Protein AF-A0A0N4YGI0-F1 (afdb_monomer_lite)

pLDDT: mean 70.52, std 10.7, range [41.31, 89.94]

Sequence (98 aa):
MGKWRNQLTNYDSIDLYTADMQKNTAQAAKVACAYSKCKDKKYYGVACLYEQGGEEVGKPLYAKEDEWAFICTNCPKGTKCDHETDKLCYPEWALSGN

Foldseek 3Di:
DVVLVVVVVVDPDQFFQAPVCVVRPAPAPDKDKDWDDDPPDPDIDIDIDGDHDDHDGGHTPDPDDPDPVCLPVPADPQWDFDPDDDSDTHHPVVPPPD

Radius of gyration: 16.45 Å; chains: 1; bounding box: 36×25×45 Å

Organism: Nippostrongylus brasiliensis (NCBI:txid27835)

InterPro domains:
  IPR035940 CAP superfamily [G3DSA:3.40.33.10] (2-94)

Structure (mmCIF, N/CA/C/O backbone):
data_AF-A0A0N4YGI0-F1
#
_entry.id   AF-A0A0N4YGI0-F1
#
loop_
_atom_site.group_PDB
_atom_site.id
_atom_site.type_symbol
_atom_site.label_atom_id
_atom_site.label_alt_id
_atom_site.label_comp_id
_atom_site.label_asym_id
_atom_site.label_entity_id
_atom_site.label_seq_id
_atom_site.pdbx_PDB_ins_code
_atom_site.Cartn_x
_atom_site.Cartn_y
_atom_site.Cartn_z
_atom_site.occupancy
_atom_site.B_iso_or_equiv
_atom_site.auth_seq_id
_atom_site.auth_comp_id
_atom_site.auth_asym_id
_atom_site.auth_atom_id
_atom_site.pdbx_PDB_model_num
ATOM 1 N N . MET A 1 1 ? -4.788 5.504 8.051 1.00 49.34 1 MET A N 1
ATOM 2 C CA . MET A 1 1 ? -3.588 5.410 7.191 1.00 49.34 1 MET A CA 1
ATOM 3 C C . MET A 1 1 ? -2.344 6.072 7.795 1.00 49.34 1 MET A C 1
ATOM 5 O O . MET A 1 1 ? -1.318 5.411 7.839 1.00 49.34 1 MET A O 1
ATOM 9 N N . GLY A 1 2 ? -2.397 7.315 8.304 1.00 58.84 2 GLY A N 1
ATOM 10 C CA . GLY A 1 2 ? -1.189 8.049 8.744 1.00 58.84 2 GLY A CA 1
ATOM 11 C C . GLY A 1 2 ? -0.288 7.337 9.768 1.00 58.84 2 GLY A C 1
ATOM 12 O O . GLY A 1 2 ? 0.926 7.377 9.635 1.00 58.84 2 GLY A O 1
ATOM 13 N N . LYS A 1 3 ? -0.855 6.609 10.741 1.00 67.31 3 LYS A N 1
ATOM 14 C CA . LYS A 1 3 ? -0.060 5.903 11.765 1.00 67.31 3 LYS A CA 1
ATOM 15 C C . LYS A 1 3 ? 0.830 4.789 11.192 1.00 67.31 3 LYS A C 1
ATOM 17 O O . LYS A 1 3 ? 1.964 4.666 11.634 1.00 67.31 3 LYS A O 1
ATOM 22 N N . TRP A 1 4 ? 0.332 4.007 10.229 1.00 67.75 4 TRP A N 1
ATOM 23 C CA . TRP A 1 4 ? 1.104 2.929 9.593 1.00 67.75 4 TRP A CA 1
ATOM 24 C C . TRP A 1 4 ? 2.123 3.483 8.595 1.00 67.75 4 TRP A C 1
ATOM 26 O O . TRP A 1 4 ? 3.278 3.082 8.622 1.00 67.75 4 TRP A O 1
ATOM 36 N N . ARG A 1 5 ? 1.751 4.500 7.800 1.00 69.19 5 ARG A N 1
ATOM 37 C CA . ARG A 1 5 ? 2.695 5.182 6.896 1.00 69.19 5 ARG A CA 1
ATOM 38 C C . ARG A 1 5 ? 3.874 5.802 7.651 1.00 69.19 5 ARG A C 1
ATOM 40 O O . ARG A 1 5 ? 5.004 5.706 7.193 1.00 69.19 5 ARG A O 1
ATOM 47 N N . ASN A 1 6 ? 3.627 6.394 8.819 1.00 70.44 6 ASN A N 1
ATOM 48 C CA . ASN A 1 6 ? 4.681 7.008 9.627 1.00 70.44 6 ASN A CA 1
ATOM 49 C C . ASN A 1 6 ? 5.667 5.989 10.211 1.00 70.44 6 ASN A C 1
ATOM 51 O O . ASN A 1 6 ? 6.734 6.388 10.645 1.00 70.44 6 ASN A O 1
ATOM 55 N N . GLN A 1 7 ? 5.366 4.687 10.215 1.00 68.56 7 GLN A N 1
ATOM 56 C CA . GLN A 1 7 ? 6.364 3.692 10.622 1.00 68.56 7 GLN A CA 1
ATOM 57 C C . GLN A 1 7 ? 7.529 3.619 9.629 1.00 68.56 7 GLN A C 1
ATOM 59 O O . GLN A 1 7 ? 8.626 3.256 10.036 1.00 68.56 7 GLN A O 1
ATOM 64 N N . LEU A 1 8 ? 7.328 4.033 8.370 1.00 67.62 8 LEU A N 1
ATOM 65 C CA . LEU A 1 8 ? 8.386 4.084 7.360 1.00 67.62 8 LEU A CA 1
ATOM 66 C C . LEU A 1 8 ? 9.516 5.053 7.734 1.00 67.62 8 LEU A C 1
ATOM 68 O O . LEU A 1 8 ? 10.645 4.833 7.322 1.00 67.62 8 LEU A O 1
ATOM 72 N N . THR A 1 9 ? 9.254 6.078 8.556 1.00 72.62 9 THR A N 1
ATOM 73 C CA . THR A 1 9 ? 10.303 7.015 8.999 1.00 72.62 9 THR A CA 1
ATOM 74 C C . THR A 1 9 ? 11.300 6.386 9.968 1.00 72.62 9 THR A C 1
ATOM 76 O O . THR A 1 9 ? 12.319 6.998 10.257 1.00 72.62 9 THR A O 1
ATOM 79 N N . ASN A 1 10 ? 10.998 5.200 10.502 1.00 71.25 10 ASN A N 1
ATOM 80 C CA . ASN A 1 10 ? 11.882 4.476 11.414 1.00 71.25 10 ASN A CA 1
ATOM 81 C C . ASN A 1 10 ? 12.843 3.527 10.681 1.00 71.25 10 ASN A C 1
ATOM 83 O O . ASN A 1 10 ? 13.609 2.830 11.341 1.00 71.25 10 ASN A O 1
ATOM 87 N N . TYR A 1 11 ? 12.776 3.456 9.349 1.00 68.25 11 TYR A N 1
ATOM 88 C CA . TYR A 1 11 ? 13.644 2.610 8.538 1.00 68.25 11 TYR A CA 1
ATOM 89 C C . TYR A 1 11 ? 14.622 3.484 7.749 1.00 68.25 11 TYR A C 1
ATOM 91 O O . TYR A 1 11 ? 14.198 4.344 6.980 1.00 68.25 11 TYR A O 1
ATOM 99 N N . ASP A 1 12 ? 15.924 3.228 7.908 1.00 64.12 12 ASP A N 1
ATOM 100 C CA . ASP A 1 12 ? 16.994 3.950 7.197 1.00 64.12 12 ASP A CA 1
ATOM 101 C C . ASP A 1 12 ? 16.961 3.701 5.678 1.00 64.12 12 ASP A C 1
ATOM 103 O O . ASP A 1 12 ? 17.397 4.534 4.886 1.00 64.12 12 ASP A O 1
ATOM 107 N N . SER A 1 13 ? 16.411 2.556 5.259 1.00 65.12 13 SER A N 1
ATOM 108 C CA . SER A 1 13 ? 16.028 2.277 3.874 1.00 65.12 13 SER A CA 1
ATOM 109 C C . SER A 1 13 ? 14.828 1.330 3.846 1.00 65.12 13 SER A C 1
ATOM 111 O O . SER A 1 13 ? 14.728 0.412 4.662 1.00 65.12 13 SER A O 1
ATOM 113 N N . ILE A 1 14 ? 13.914 1.548 2.900 1.00 66.62 14 ILE A N 1
ATOM 114 C CA . ILE A 1 14 ? 12.696 0.740 2.706 1.00 66.62 14 ILE A CA 1
ATOM 115 C C . ILE A 1 14 ? 12.842 -0.223 1.523 1.00 66.62 14 ILE A C 1
ATOM 117 O O . ILE A 1 14 ? 11.873 -0.552 0.849 1.00 66.62 14 ILE A O 1
ATOM 121 N N . ASP A 1 15 ? 14.069 -0.641 1.233 1.00 68.12 15 ASP A N 1
ATOM 122 C CA . ASP A 1 15 ? 14.374 -1.394 0.019 1.00 68.12 15 ASP A CA 1
ATOM 123 C C . ASP A 1 15 ? 14.045 -2.885 0.135 1.00 68.12 15 ASP A C 1
ATOM 125 O O . ASP A 1 15 ? 13.822 -3.544 -0.878 1.00 68.12 15 ASP A O 1
ATOM 129 N N . LEU A 1 16 ? 14.020 -3.424 1.358 1.00 70.12 16 LEU A N 1
ATOM 130 C CA . LEU A 1 16 ? 13.816 -4.845 1.629 1.00 70.12 16 LEU A CA 1
ATOM 131 C C . LEU A 1 16 ? 12.579 -5.080 2.486 1.00 70.12 16 LEU A C 1
ATOM 133 O O . LEU A 1 16 ? 12.327 -4.372 3.460 1.00 70.12 16 LEU A O 1
ATOM 137 N N . TYR A 1 17 ? 11.857 -6.145 2.162 1.00 69.06 17 TYR A N 1
ATOM 138 C CA . TYR A 1 17 ? 10.764 -6.655 2.964 1.00 69.06 17 TYR A CA 1
ATOM 139 C C . TYR A 1 17 ? 11.323 -7.281 4.241 1.00 69.06 17 TYR A C 1
ATOM 141 O O . TYR A 1 17 ? 11.991 -8.318 4.219 1.00 69.06 17 TYR A O 1
ATOM 149 N N . THR A 1 18 ? 11.083 -6.624 5.371 1.00 68.88 18 THR A N 1
ATOM 150 C CA . THR A 1 18 ? 11.528 -7.099 6.686 1.00 68.88 18 THR A CA 1
ATOM 151 C C . THR A 1 18 ? 10.431 -7.892 7.394 1.00 68.88 18 THR A C 1
ATOM 153 O O . THR A 1 18 ? 9.242 -7.738 7.116 1.00 68.88 18 THR A O 1
ATOM 156 N N . ALA A 1 19 ? 10.811 -8.706 8.382 1.00 67.00 19 ALA A N 1
ATOM 157 C CA . ALA A 1 19 ? 9.851 -9.417 9.231 1.00 67.00 19 ALA A CA 1
ATOM 158 C C . ALA A 1 19 ? 8.909 -8.469 10.007 1.00 67.00 19 ALA A C 1
ATOM 160 O O . ALA A 1 19 ? 7.803 -8.855 10.386 1.00 67.00 19 ALA A O 1
ATOM 161 N N . ASP A 1 20 ? 9.322 -7.219 10.235 1.00 65.19 20 ASP A N 1
ATOM 162 C CA . ASP A 1 20 ? 8.470 -6.200 10.851 1.00 65.19 20 ASP A CA 1
ATOM 163 C C . ASP A 1 20 ? 7.533 -5.535 9.840 1.00 65.19 20 ASP A C 1
ATOM 165 O O . ASP A 1 20 ? 6.410 -5.174 10.191 1.00 65.19 20 ASP A O 1
ATOM 169 N N . MET A 1 21 ? 7.939 -5.445 8.575 1.00 63.81 21 MET A N 1
ATOM 170 C CA . MET A 1 21 ? 7.076 -5.027 7.469 1.00 63.81 21 MET A CA 1
ATOM 171 C C . MET A 1 21 ? 6.023 -6.083 7.150 1.00 63.81 21 MET A C 1
ATOM 173 O O . MET A 1 21 ? 4.881 -5.718 6.907 1.00 63.81 21 MET A O 1
ATOM 177 N N . GLN A 1 22 ? 6.327 -7.369 7.318 1.00 61.06 22 GLN A N 1
ATOM 178 C CA . GLN A 1 22 ? 5.324 -8.435 7.233 1.00 61.06 22 GLN A CA 1
ATOM 179 C C . GLN A 1 22 ? 4.171 -8.290 8.224 1.00 61.06 22 GLN A C 1
ATOM 181 O O . GLN A 1 22 ? 3.047 -8.713 7.965 1.00 61.06 22 GLN A O 1
ATOM 186 N N . LYS A 1 23 ? 4.421 -7.643 9.360 1.00 57.56 23 LYS A N 1
ATOM 187 C CA . LYS A 1 23 ? 3.373 -7.359 10.340 1.00 57.56 23 LYS A CA 1
ATOM 188 C C . LYS A 1 23 ? 2.553 -6.111 9.990 1.00 57.56 23 LYS A C 1
ATOM 190 O O . LYS A 1 23 ? 1.510 -5.915 10.606 1.00 57.56 23 LYS A O 1
ATOM 195 N N . ASN A 1 24 ? 3.017 -5.257 9.065 1.00 52.81 24 ASN A N 1
ATOM 196 C CA . ASN A 1 24 ? 2.540 -3.871 8.926 1.00 52.81 24 ASN A CA 1
ATOM 197 C C . ASN A 1 24 ? 2.293 -3.369 7.483 1.00 52.81 24 ASN A C 1
ATOM 199 O O . ASN A 1 24 ? 1.680 -2.315 7.321 1.00 52.81 24 ASN A O 1
ATOM 203 N N . THR A 1 25 ? 2.742 -4.068 6.442 1.00 50.72 25 THR A N 1
ATOM 204 C CA . THR A 1 25 ? 2.671 -3.629 5.038 1.00 50.72 25 THR A CA 1
ATOM 205 C C . THR A 1 25 ? 2.560 -4.820 4.104 1.00 50.72 25 THR A C 1
ATOM 207 O O . THR A 1 25 ? 3.238 -5.819 4.312 1.00 50.72 25 THR A O 1
ATOM 210 N N . ALA A 1 26 ? 1.772 -4.659 3.046 1.00 49.41 26 ALA A N 1
ATOM 211 C CA . ALA A 1 26 ? 1.620 -5.644 1.993 1.00 49.41 26 ALA A CA 1
ATOM 212 C C . ALA A 1 26 ? 1.875 -5.009 0.626 1.00 49.41 26 ALA A C 1
ATOM 214 O O . ALA A 1 26 ? 1.396 -3.902 0.360 1.00 49.41 26 ALA A O 1
ATOM 215 N N . GLN A 1 27 ? 2.597 -5.714 -0.244 1.00 54.12 27 GLN A N 1
ATOM 216 C CA . GLN A 1 27 ? 2.575 -5.425 -1.676 1.00 54.12 27 GLN A CA 1
ATOM 217 C C . GLN A 1 27 ? 1.264 -5.985 -2.214 1.00 54.12 27 GLN A C 1
ATOM 219 O O . GLN A 1 27 ? 1.150 -7.172 -2.495 1.00 54.12 27 GLN A O 1
ATOM 224 N N . ALA A 1 28 ? 0.241 -5.144 -2.304 1.00 57.78 28 ALA A N 1
ATOM 225 C CA . ALA A 1 28 ? -1.079 -5.629 -2.654 1.00 57.78 28 ALA A CA 1
ATOM 226 C C . ALA A 1 28 ? -1.759 -4.722 -3.664 1.00 57.78 28 ALA A C 1
ATOM 228 O O . ALA A 1 28 ? -2.005 -3.544 -3.412 1.00 57.78 28 ALA A O 1
ATOM 229 N N . ALA A 1 29 ? -2.139 -5.323 -4.789 1.00 62.06 29 ALA A N 1
ATOM 230 C CA . ALA A 1 29 ? -3.007 -4.699 -5.780 1.00 62.06 29 ALA A CA 1
ATOM 231 C C . ALA A 1 29 ? -4.439 -4.489 -5.250 1.00 62.06 29 ALA A C 1
ATOM 233 O O . ALA A 1 29 ? -5.224 -3.759 -5.853 1.00 62.06 29 ALA A O 1
ATOM 234 N N . LYS A 1 30 ? -4.795 -5.134 -4.128 1.00 68.69 30 LYS A N 1
ATOM 235 C CA . LYS A 1 30 ? -6.109 -5.025 -3.491 1.00 68.69 30 LYS A CA 1
ATOM 236 C C . LYS A 1 30 ? -5.982 -4.889 -1.981 1.00 68.69 30 LYS A C 1
ATOM 238 O O . LYS A 1 30 ? -5.298 -5.672 -1.324 1.00 68.69 30 LYS A O 1
ATOM 243 N N . VAL A 1 31 ? -6.724 -3.933 -1.434 1.00 78.44 31 VAL A N 1
ATOM 244 C CA . VAL A 1 31 ? -6.892 -3.727 0.004 1.00 78.44 31 VAL A CA 1
ATOM 245 C C . VAL A 1 31 ? -8.379 -3.702 0.341 1.00 78.44 31 VAL A C 1
ATOM 247 O O . VAL A 1 31 ? -9.172 -3.060 -0.344 1.00 78.44 31 VAL A O 1
ATOM 250 N N . ALA A 1 32 ? -8.761 -4.388 1.413 1.00 80.31 32 ALA A N 1
ATOM 251 C CA . ALA A 1 32 ? -10.095 -4.321 1.991 1.00 80.31 32 ALA A CA 1
ATOM 252 C C . ALA A 1 32 ? -9.975 -3.864 3.443 1.00 80.31 32 ALA A C 1
ATOM 254 O O . ALA A 1 32 ? -9.320 -4.520 4.248 1.00 80.31 32 ALA A O 1
ATOM 255 N N . CYS A 1 33 ? -10.608 -2.746 3.792 1.00 83.50 33 CYS A N 1
ATOM 256 C CA . CYS A 1 33 ? -10.579 -2.215 5.150 1.00 83.50 33 CYS A CA 1
ATOM 257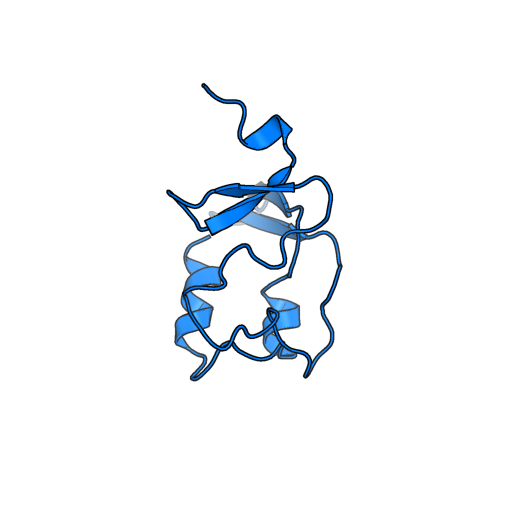 C C . CYS A 1 33 ? -11.969 -2.239 5.783 1.00 83.50 33 CYS A C 1
ATOM 259 O O . CYS A 1 33 ? -12.972 -1.959 5.131 1.00 83.50 33 CYS A O 1
ATOM 261 N N . ALA A 1 34 ? -12.014 -2.507 7.082 1.00 87.44 34 ALA A N 1
ATOM 262 C CA . ALA A 1 34 ? -13.202 -2.395 7.908 1.00 87.44 34 ALA A CA 1
ATOM 263 C C . ALA A 1 34 ? -12.859 -1.651 9.198 1.00 87.44 34 ALA A C 1
ATOM 265 O O . ALA A 1 34 ? -11.728 -1.697 9.689 1.00 87.44 34 ALA A O 1
ATOM 266 N N . TYR A 1 35 ? -13.851 -0.980 9.773 1.00 89.94 35 TYR A N 1
ATOM 267 C CA . TYR A 1 35 ? -13.729 -0.400 11.099 1.00 89.94 35 TYR A CA 1
ATOM 268 C C . TYR A 1 35 ? -14.932 -0.774 11.949 1.00 89.94 35 TYR A C 1
ATOM 270 O O . TYR A 1 35 ? -16.037 -0.969 11.448 1.00 89.94 35 TYR A O 1
ATOM 278 N N . SER A 1 36 ? -14.712 -0.889 13.252 1.00 89.06 36 SER A N 1
ATOM 279 C CA . SER A 1 36 ? -15.769 -1.207 14.202 1.00 89.06 36 SER A CA 1
ATOM 280 C C . SER A 1 36 ? -15.515 -0.521 15.535 1.00 89.06 36 SER A C 1
ATOM 282 O O . SER A 1 36 ? -14.370 -0.321 15.947 1.00 89.06 36 SER A O 1
ATOM 284 N N . LYS A 1 37 ? -16.595 -0.138 16.215 1.00 88.25 37 LYS A N 1
ATOM 285 C CA . LYS A 1 37 ? -16.520 0.422 17.564 1.00 88.25 37 LYS A CA 1
ATOM 286 C C . LYS A 1 37 ? -16.325 -0.729 18.548 1.00 88.25 37 LYS A C 1
ATOM 288 O O . LYS A 1 37 ? -17.164 -1.624 18.630 1.00 88.25 37 LYS A O 1
ATOM 293 N N . CYS A 1 38 ? -15.231 -0.711 19.303 1.00 86.19 38 CYS A N 1
ATOM 294 C CA . CYS A 1 38 ? -14.958 -1.768 20.272 1.00 86.19 38 CYS A CA 1
ATOM 295 C C . CYS A 1 38 ? -15.976 -1.701 21.423 1.00 86.19 38 CYS A C 1
ATOM 297 O O . CYS A 1 38 ? -16.156 -0.634 22.009 1.00 86.19 38 CYS A O 1
ATOM 299 N N . LYS A 1 39 ? -16.614 -2.837 21.751 1.00 77.75 39 LYS A N 1
ATOM 300 C CA . LYS A 1 39 ? -17.731 -2.946 22.717 1.00 77.75 39 LYS A CA 1
ATOM 301 C C . LYS A 1 39 ? -17.487 -2.202 24.037 1.00 77.75 39 LYS A C 1
ATOM 303 O O . LYS A 1 39 ? -18.387 -1.521 24.515 1.00 77.75 39 LYS A O 1
ATOM 308 N N . ASP A 1 40 ? -16.253 -2.248 24.540 1.00 73.75 40 ASP A N 1
ATOM 309 C CA . ASP A 1 40 ? -15.913 -1.764 25.883 1.00 73.75 40 ASP A CA 1
ATOM 310 C C . ASP A 1 40 ? -14.977 -0.548 25.901 1.00 73.75 40 ASP A C 1
ATOM 312 O O . ASP A 1 40 ? -14.457 -0.177 26.954 1.00 73.75 40 ASP A O 1
ATOM 316 N N . LYS A 1 41 ? -14.711 0.097 24.754 1.00 63.88 41 LYS A N 1
ATOM 317 C CA . LYS A 1 41 ? -13.813 1.263 24.719 1.00 63.88 41 LYS A CA 1
ATOM 318 C C . LYS A 1 41 ? -14.321 2.389 23.822 1.00 63.88 41 LYS A C 1
ATOM 320 O O . LYS A 1 41 ? -14.966 2.166 22.806 1.00 63.88 41 LYS A O 1
ATOM 325 N N . LYS A 1 42 ? -13.922 3.628 24.141 1.00 77.94 42 LYS A N 1
ATOM 326 C CA . LYS A 1 42 ? -14.113 4.826 23.292 1.00 77.94 42 LYS A CA 1
ATOM 327 C C . LYS A 1 42 ? -13.255 4.810 22.007 1.00 77.94 42 LYS A C 1
ATOM 329 O O . LYS A 1 42 ? -13.043 5.858 21.407 1.00 77.94 42 LYS A O 1
ATOM 334 N N . TYR A 1 43 ? -12.736 3.651 21.599 1.00 77.62 43 TYR A N 1
ATOM 335 C CA . TYR A 1 43 ? -11.841 3.506 20.453 1.00 77.62 43 TYR A CA 1
ATOM 336 C C . TYR A 1 43 ? -12.527 2.745 19.320 1.00 77.62 43 TYR A C 1
ATOM 338 O O . TYR A 1 43 ? -13.349 1.854 19.549 1.00 77.62 43 TYR A O 1
ATOM 346 N N . TYR A 1 44 ? -12.134 3.082 18.098 1.00 83.44 44 TYR A N 1
ATOM 347 C CA . TYR A 1 44 ? -12.461 2.323 16.901 1.00 83.44 44 TYR A CA 1
ATOM 348 C C . TYR A 1 44 ? -11.290 1.401 16.568 1.00 83.44 44 TYR A C 1
ATOM 350 O O . TYR A 1 44 ? -10.142 1.844 16.523 1.00 83.44 44 TYR A O 1
ATOM 358 N N . GLY A 1 45 ? -11.581 0.122 16.347 1.00 83.69 45 GLY A N 1
ATOM 359 C CA . GLY A 1 45 ? -10.654 -0.790 15.693 1.00 83.69 45 GLY A CA 1
ATOM 360 C C . GLY A 1 45 ? -10.754 -0.593 14.186 1.00 83.69 45 GLY A C 1
ATOM 361 O O . GLY A 1 45 ? -11.862 -0.542 13.657 1.00 83.69 45 GLY A O 1
ATOM 362 N N . VAL A 1 46 ? -9.617 -0.470 13.505 1.00 84.62 46 VAL A N 1
ATOM 363 C CA . VAL A 1 46 ? -9.532 -0.439 12.039 1.00 84.62 46 VAL A CA 1
ATOM 364 C C . VAL A 1 46 ? -8.645 -1.600 11.617 1.00 84.62 46 VAL A C 1
ATOM 366 O O . VAL A 1 46 ? -7.518 -1.706 12.097 1.00 84.62 46 VAL A O 1
ATOM 369 N N . ALA A 1 47 ? -9.154 -2.457 10.742 1.00 83.31 47 ALA A N 1
ATOM 370 C CA . ALA A 1 47 ? -8.416 -3.567 10.159 1.00 83.31 47 ALA A CA 1
ATOM 371 C C . ALA A 1 47 ? -8.392 -3.397 8.642 1.00 83.31 47 ALA A C 1
ATOM 373 O O . ALA A 1 47 ? -9.427 -3.112 8.045 1.00 83.31 47 ALA A O 1
ATOM 374 N N . CYS A 1 48 ? -7.224 -3.575 8.033 1.00 80.69 48 CYS A N 1
ATOM 375 C CA . CYS A 1 48 ? -7.076 -3.674 6.589 1.00 80.69 48 CYS A CA 1
ATOM 376 C C . CYS A 1 48 ? -6.451 -5.027 6.273 1.00 80.69 48 CYS A C 1
ATOM 378 O O . CYS A 1 48 ? -5.467 -5.421 6.897 1.00 80.69 48 CYS A O 1
ATOM 380 N N . LEU A 1 49 ? -7.065 -5.737 5.339 1.00 78.50 49 LEU A N 1
ATOM 381 C CA . LEU A 1 49 ? -6.566 -6.970 4.766 1.00 78.50 49 LEU A CA 1
ATOM 382 C C . LEU A 1 49 ? -6.068 -6.669 3.362 1.00 78.50 49 LEU A C 1
ATOM 384 O O . LEU A 1 49 ? -6.638 -5.840 2.650 1.00 78.50 49 LEU A O 1
ATOM 388 N N . TYR A 1 50 ? -5.020 -7.371 2.978 1.00 75.88 50 TYR A N 1
ATOM 389 C CA . TYR A 1 50 ? -4.349 -7.204 1.707 1.00 75.88 50 TYR A CA 1
ATOM 390 C C . TYR A 1 50 ? -4.305 -8.559 1.001 1.00 75.88 50 TYR A C 1
ATOM 392 O O . TYR A 1 50 ? -4.149 -9.593 1.653 1.00 75.88 50 TYR A O 1
ATOM 400 N N . GLU A 1 51 ? -4.502 -8.567 -0.316 1.00 70.81 51 GLU A N 1
ATOM 401 C CA . GLU A 1 51 ? -4.303 -9.777 -1.122 1.00 70.81 51 GLU A CA 1
ATOM 402 C C . GLU A 1 51 ? -2.808 -10.130 -1.114 1.00 70.81 51 GLU A C 1
ATOM 404 O O . GLU A 1 51 ? -1.988 -9.296 -1.489 1.00 70.81 51 GLU A O 1
ATOM 409 N N . GLN A 1 52 ? -2.453 -11.332 -0.647 1.00 61.41 52 GLN A N 1
ATOM 410 C CA . GLN A 1 52 ? -1.052 -11.750 -0.540 1.00 61.41 52 GLN A CA 1
ATOM 411 C C . GLN A 1 52 ? -0.418 -11.921 -1.926 1.00 61.41 52 GLN A C 1
ATOM 413 O O . GLN A 1 52 ? -0.914 -12.690 -2.751 1.00 61.41 52 GLN A O 1
ATOM 418 N N . GLY A 1 53 ? 0.721 -11.266 -2.146 1.00 55.19 53 GLY A N 1
ATOM 419 C CA . GLY A 1 53 ? 1.584 -11.478 -3.306 1.00 55.19 53 GLY A CA 1
ATOM 420 C C . GLY A 1 53 ? 2.924 -10.757 -3.143 1.00 55.19 53 GLY A C 1
ATOM 421 O O . GLY A 1 53 ? 2.956 -9.588 -2.793 1.00 55.19 53 GLY A O 1
ATOM 422 N N . GLY A 1 54 ? 4.045 -11.449 -3.379 1.00 57.94 54 GLY A N 1
ATOM 423 C CA . GLY A 1 54 ? 5.386 -10.830 -3.422 1.00 57.94 54 GLY A CA 1
ATOM 424 C C . GLY A 1 54 ? 6.098 -10.620 -2.075 1.00 57.94 54 GLY A C 1
ATOM 425 O O . GLY A 1 54 ? 7.204 -10.090 -2.038 1.00 57.94 54 GLY A O 1
ATOM 426 N N . GLU A 1 55 ? 5.499 -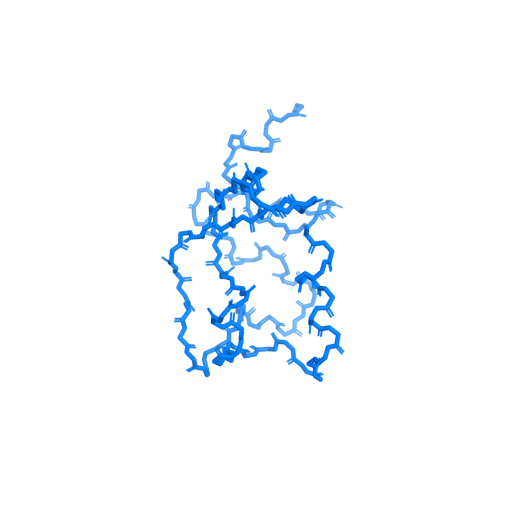11.056 -0.970 1.00 62.31 55 GLU A N 1
ATOM 427 C CA . GLU A 1 55 ? 6.000 -10.847 0.390 1.00 62.31 55 GLU A CA 1
ATOM 428 C C . GLU A 1 55 ? 6.884 -12.002 0.875 1.00 62.31 55 GLU A C 1
ATOM 430 O O . GLU A 1 55 ? 6.409 -12.972 1.465 1.00 62.31 55 GLU A O 1
ATOM 435 N N . GLU A 1 56 ? 8.192 -11.896 0.666 1.00 69.94 56 GLU A N 1
ATOM 436 C CA . GLU A 1 56 ? 9.164 -12.851 1.198 1.00 69.94 56 GLU A CA 1
ATOM 437 C C . GLU A 1 56 ? 10.266 -12.082 1.931 1.00 69.94 56 GLU A C 1
ATOM 439 O O . GLU A 1 56 ? 10.855 -11.142 1.396 1.00 69.94 56 GLU A O 1
ATOM 444 N N . VAL A 1 57 ? 10.502 -12.429 3.201 1.00 73.69 57 VAL A N 1
ATOM 445 C CA . VAL A 1 57 ? 11.473 -11.718 4.045 1.00 73.69 57 VAL A CA 1
ATOM 446 C C . VAL A 1 57 ? 12.850 -11.749 3.385 1.00 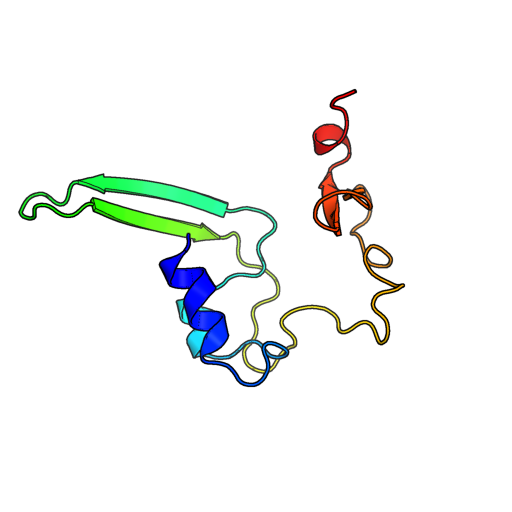73.69 57 VAL A C 1
ATOM 448 O O . VAL A 1 57 ? 13.335 -12.802 2.981 1.00 73.69 57 VAL A O 1
ATOM 451 N N . GLY A 1 58 ? 13.485 -10.581 3.282 1.00 71.50 58 GLY A N 1
ATOM 452 C CA . GLY A 1 58 ? 14.771 -10.414 2.608 1.00 71.50 58 GLY A CA 1
ATOM 453 C C . GLY A 1 58 ? 14.676 -10.215 1.091 1.00 71.50 58 GLY A C 1
ATOM 454 O O . GLY A 1 58 ? 15.709 -9.985 0.463 1.00 71.50 58 GLY A O 1
ATOM 455 N N . LYS A 1 59 ? 13.478 -10.254 0.488 1.00 73.12 59 LYS A N 1
ATOM 456 C CA . LYS A 1 59 ? 13.267 -9.819 -0.901 1.00 73.12 59 LYS A CA 1
ATOM 457 C C . LYS A 1 59 ? 13.009 -8.313 -0.986 1.00 73.12 59 LYS A C 1
ATOM 459 O O . LYS A 1 59 ? 12.561 -7.718 -0.007 1.00 73.12 59 LYS A O 1
ATOM 464 N N . PRO A 1 60 ? 13.268 -7.683 -2.143 1.00 71.25 60 PRO A N 1
ATOM 465 C CA . PRO A 1 60 ? 12.931 -6.284 -2.358 1.00 71.25 60 PRO A CA 1
ATOM 466 C C . PRO A 1 60 ? 11.433 -5.984 -2.202 1.00 71.25 60 PRO A C 1
ATOM 468 O O . PRO A 1 60 ? 10.586 -6.789 -2.588 1.00 71.25 60 PRO A O 1
ATOM 471 N N . LEU A 1 61 ? 11.117 -4.804 -1.662 1.00 69.94 61 LEU A N 1
ATOM 472 C CA . LEU A 1 61 ? 9.741 -4.294 -1.516 1.00 69.94 61 LEU A CA 1
ATOM 473 C C . LEU A 1 61 ? 9.108 -3.799 -2.818 1.00 69.94 61 LEU A C 1
ATOM 475 O O . LEU A 1 61 ? 7.895 -3.643 -2.916 1.00 69.94 61 LEU A O 1
ATOM 479 N N . TYR A 1 62 ? 9.947 -3.496 -3.788 1.00 69.56 62 TYR A N 1
ATOM 480 C CA . TYR A 1 62 ? 9.606 -3.145 -5.151 1.00 69.56 62 TYR A CA 1
ATOM 481 C C . TYR A 1 62 ? 10.802 -3.555 -6.006 1.00 69.56 62 TYR A C 1
ATOM 483 O O . TYR A 1 62 ? 11.926 -3.672 -5.504 1.00 69.56 62 TYR A O 1
ATOM 491 N N . ALA A 1 63 ? 10.579 -3.790 -7.296 1.00 68.19 63 ALA A N 1
ATOM 492 C CA . ALA A 1 63 ? 11.695 -3.901 -8.223 1.00 68.19 63 ALA A CA 1
ATOM 493 C C . ALA A 1 63 ? 12.468 -2.575 -8.180 1.00 68.19 63 ALA A C 1
ATOM 495 O O . ALA A 1 63 ? 11.895 -1.520 -8.452 1.00 68.19 63 ALA A O 1
ATOM 496 N N . LYS A 1 64 ? 13.740 -2.619 -7.766 1.00 62.81 64 LYS A N 1
ATOM 497 C CA . LYS A 1 64 ? 14.603 -1.442 -7.836 1.00 62.81 64 LYS A CA 1
ATOM 498 C C . LYS A 1 64 ? 14.814 -1.116 -9.305 1.00 62.81 64 LYS A C 1
ATOM 500 O O . LYS A 1 64 ? 15.341 -1.940 -10.043 1.00 62.81 64 LYS A O 1
ATOM 505 N N . GLU A 1 65 ? 14.396 0.074 -9.692 1.00 60.75 65 GLU A N 1
ATOM 506 C CA . GLU A 1 65 ? 14.805 0.687 -10.943 1.00 60.75 65 GLU A CA 1
ATOM 507 C C . GLU A 1 65 ? 15.972 1.619 -10.629 1.00 60.75 65 GLU A C 1
ATOM 509 O O . GLU A 1 65 ? 15.922 2.372 -9.650 1.00 60.75 65 GLU A O 1
ATOM 514 N N . ASP A 1 66 ? 17.017 1.574 -11.451 1.00 54.12 66 ASP A N 1
ATOM 515 C CA . ASP A 1 66 ? 18.226 2.378 -11.251 1.00 54.12 66 ASP A CA 1
ATOM 516 C C . ASP A 1 66 ? 17.961 3.886 -11.438 1.00 54.12 66 ASP A C 1
ATOM 518 O O . ASP A 1 66 ? 18.761 4.721 -11.014 1.00 54.12 66 ASP A O 1
ATOM 522 N N . GLU A 1 67 ? 16.807 4.258 -12.006 1.00 52.06 67 GLU A N 1
ATOM 523 C CA . GLU A 1 67 ? 16.411 5.648 -12.209 1.00 52.06 67 GLU A CA 1
ATOM 524 C C . GLU A 1 67 ? 14.926 5.901 -11.919 1.00 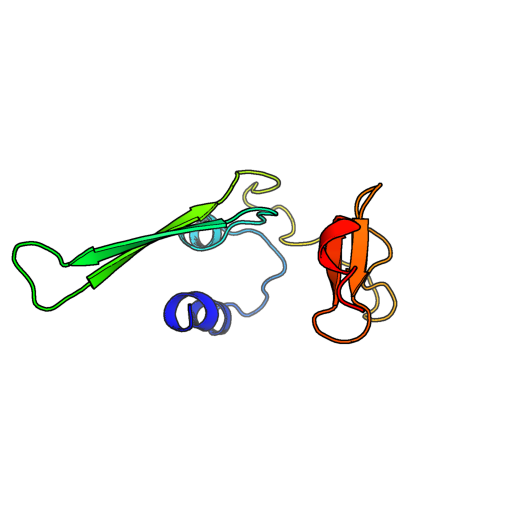52.06 67 GLU A C 1
ATOM 526 O O . GLU A 1 67 ? 14.038 5.137 -12.299 1.00 52.06 67 GLU A O 1
ATOM 531 N N . TRP A 1 68 ? 14.638 7.085 -11.367 1.00 52.69 68 TRP A N 1
ATOM 532 C CA . TRP A 1 68 ? 13.288 7.664 -11.295 1.00 52.69 68 TRP A CA 1
ATOM 533 C C . TRP A 1 68 ? 12.607 7.793 -12.672 1.00 52.69 68 TRP A C 1
ATOM 535 O O . TRP A 1 68 ? 11.393 7.984 -12.740 1.00 52.69 68 TRP A O 1
ATOM 545 N N . ALA A 1 69 ? 13.382 7.716 -13.760 1.00 50.25 69 ALA A N 1
ATOM 546 C CA . ALA A 1 69 ? 12.911 7.762 -15.139 1.00 50.25 69 ALA A CA 1
ATOM 547 C C . ALA A 1 69 ? 12.187 6.478 -15.580 1.00 50.25 69 ALA A C 1
ATOM 549 O O . ALA A 1 69 ? 11.407 6.526 -16.528 1.00 50.25 69 ALA A O 1
ATOM 550 N N . PHE A 1 70 ? 12.396 5.355 -14.886 1.00 55.81 70 PHE A N 1
ATOM 551 C CA . PHE A 1 70 ? 11.785 4.071 -15.238 1.00 55.81 70 PHE A CA 1
ATOM 552 C C . PHE A 1 70 ? 10.516 3.757 -14.440 1.00 55.81 70 PHE A C 1
ATOM 554 O O . PHE A 1 70 ? 9.986 2.650 -14.503 1.00 55.81 70 PHE A O 1
ATOM 561 N N . ILE A 1 71 ? 9.968 4.726 -13.704 1.00 66.88 71 ILE A N 1
ATOM 562 C CA . ILE A 1 71 ? 8.649 4.530 -13.105 1.00 66.88 71 ILE A CA 1
ATOM 563 C C . ILE A 1 71 ? 7.661 4.236 -14.244 1.00 66.88 71 ILE A C 1
ATOM 565 O O . ILE A 1 71 ? 7.657 4.951 -15.246 1.00 66.88 71 ILE A O 1
ATOM 569 N N . CYS A 1 72 ? 6.859 3.175 -14.082 1.00 70.88 72 CYS A N 1
ATOM 570 C CA . CYS A 1 72 ? 5.907 2.634 -15.063 1.00 70.88 72 CYS A CA 1
ATOM 571 C C . CYS A 1 72 ? 6.458 1.711 -16.169 1.00 70.88 72 CYS A C 1
ATOM 573 O O . CYS A 1 72 ? 5.660 1.207 -16.960 1.00 70.88 72 CYS A O 1
ATOM 575 N N . THR A 1 73 ? 7.765 1.439 -16.253 1.00 74.44 73 THR A N 1
ATOM 576 C CA . THR A 1 73 ? 8.306 0.518 -17.284 1.00 74.44 73 THR A CA 1
ATOM 577 C C . THR A 1 73 ? 7.871 -0.925 -17.079 1.00 74.44 73 THR A C 1
ATOM 579 O O . THR A 1 73 ? 7.681 -1.665 -18.041 1.00 74.44 73 THR A O 1
ATOM 582 N N . ASN A 1 74 ? 7.670 -1.300 -15.819 1.00 75.94 74 ASN A N 1
ATOM 583 C CA . ASN A 1 74 ? 7.339 -2.651 -15.393 1.00 75.94 74 ASN A CA 1
ATOM 584 C C . ASN A 1 74 ? 5.867 -2.807 -14.981 1.00 75.94 74 ASN A C 1
ATOM 586 O O . ASN A 1 74 ? 5.532 -3.684 -14.181 1.00 75.94 74 ASN A O 1
ATOM 590 N N . CYS A 1 75 ? 4.964 -1.978 -15.521 1.00 78.44 75 CYS A N 1
ATOM 591 C CA . CYS A 1 75 ? 3.537 -2.173 -15.285 1.00 78.44 75 CYS A CA 1
ATOM 592 C C . CYS A 1 75 ? 3.068 -3.538 -15.829 1.00 78.44 75 CYS A C 1
ATOM 594 O O . CYS A 1 75 ? 3.379 -3.887 -16.973 1.00 78.44 75 CYS A O 1
ATOM 596 N N . PRO A 1 76 ? 2.295 -4.318 -15.046 1.00 79.00 76 PRO A N 1
ATOM 597 C CA . PRO A 1 76 ? 1.772 -5.600 -15.500 1.00 79.00 76 PRO A CA 1
ATOM 598 C C . PRO A 1 76 ? 0.972 -5.474 -16.800 1.00 79.00 76 PRO A C 1
ATOM 600 O O . PRO A 1 76 ? 0.271 -4.486 -17.033 1.00 79.00 76 PRO A O 1
ATOM 603 N N . LYS A 1 77 ? 1.016 -6.511 -17.640 1.00 81.44 77 LYS A N 1
ATOM 604 C CA . LYS A 1 77 ? 0.252 -6.542 -18.893 1.00 81.44 77 LYS A CA 1
ATOM 605 C C . LYS A 1 77 ? -1.243 -6.305 -18.627 1.00 81.44 77 LYS A C 1
ATOM 607 O O . LYS A 1 77 ? -1.826 -6.961 -17.770 1.00 81.44 77 LYS A O 1
ATOM 612 N N . GLY A 1 78 ? -1.863 -5.409 -19.399 1.00 79.00 78 GLY A N 1
ATOM 613 C CA . GLY A 1 78 ? -3.275 -5.033 -19.229 1.00 79.00 78 GLY A CA 1
ATOM 614 C C . GLY A 1 78 ? -3.515 -3.937 -18.183 1.00 79.00 78 GLY A C 1
ATOM 615 O O . GLY A 1 78 ? -4.662 -3.676 -17.823 1.00 79.00 78 GLY A O 1
ATOM 616 N N . THR A 1 79 ? -2.447 -3.297 -17.699 1.00 84.19 79 THR A N 1
ATOM 617 C CA . THR A 1 79 ? -2.513 -2.094 -16.865 1.00 84.19 79 THR A CA 1
ATOM 618 C C . THR A 1 79 ? -1.908 -0.896 -17.600 1.00 84.19 79 THR A C 1
ATOM 620 O O . THR A 1 79 ? -1.097 -1.056 -18.513 1.00 84.19 79 THR A O 1
ATOM 623 N N . LYS A 1 80 ? -2.334 0.307 -17.222 1.00 84.94 80 LYS A N 1
ATOM 624 C CA . LYS A 1 80 ? -1.837 1.606 -17.675 1.00 84.94 80 LYS A CA 1
ATOM 625 C C . LYS A 1 80 ? -1.269 2.351 -16.480 1.00 84.94 80 LYS A C 1
ATOM 627 O O . LYS A 1 80 ? -1.821 2.257 -15.389 1.00 84.94 80 LYS A O 1
ATOM 632 N N . CYS A 1 81 ? -0.192 3.093 -16.683 1.00 84.19 81 CYS A N 1
ATOM 633 C CA . CYS A 1 81 ? 0.374 3.898 -15.614 1.00 84.19 81 CYS A CA 1
ATOM 634 C C . CYS A 1 81 ? -0.196 5.312 -15.610 1.00 84.19 81 CYS A C 1
ATOM 636 O O . CYS A 1 81 ? -0.310 5.930 -16.671 1.00 84.19 81 CYS A O 1
ATOM 638 N N . ASP A 1 82 ? -0.495 5.835 -14.425 1.00 82.06 82 A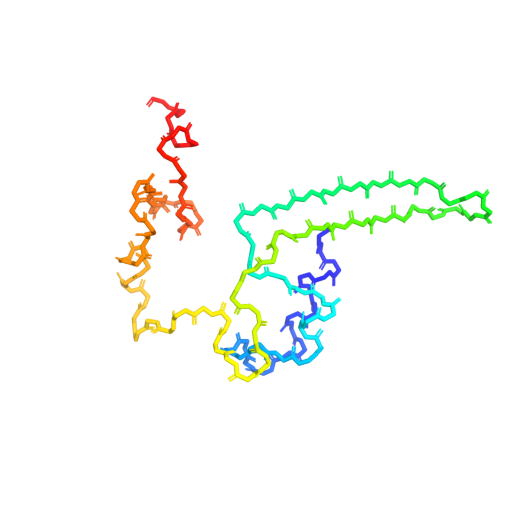SP A N 1
ATOM 639 C CA . ASP A 1 82 ? -0.755 7.260 -14.248 1.00 82.06 82 ASP A CA 1
ATOM 640 C C . ASP A 1 82 ? 0.572 8.012 -14.100 1.00 82.06 82 ASP A C 1
ATOM 642 O O . ASP A 1 82 ? 1.139 8.104 -13.016 1.00 82.06 82 ASP A O 1
ATOM 646 N N . HIS A 1 83 ? 1.083 8.562 -15.198 1.00 80.38 83 HIS A N 1
ATOM 647 C CA . HIS A 1 83 ? 2.344 9.302 -15.181 1.00 80.38 83 HIS A CA 1
ATOM 648 C C . HIS A 1 83 ? 2.263 10.670 -14.479 1.00 80.38 83 HIS A C 1
ATOM 650 O O . HIS A 1 83 ? 3.310 11.273 -14.226 1.00 80.38 83 HIS A O 1
ATOM 656 N N . GLU A 1 84 ? 1.063 11.170 -14.171 1.00 75.19 84 GLU A N 1
ATOM 657 C CA . GLU A 1 84 ? 0.846 12.551 -13.739 1.00 75.19 84 GLU A CA 1
ATOM 658 C C . GLU A 1 84 ? 0.623 12.683 -12.232 1.00 75.19 84 GLU A C 1
ATOM 660 O O . GLU A 1 84 ? 1.140 13.627 -11.630 1.00 75.19 84 GLU A O 1
ATOM 665 N N . THR A 1 85 ? -0.113 11.758 -11.604 1.00 76.19 85 THR A N 1
ATOM 666 C CA . THR A 1 85 ? -0.535 11.937 -10.203 1.00 76.19 85 THR A CA 1
ATOM 667 C C . THR A 1 85 ? 0.324 11.164 -9.203 1.00 76.19 85 THR A C 1
ATOM 669 O O . THR A 1 85 ? 1.031 11.765 -8.391 1.00 76.19 85 THR A O 1
ATOM 672 N N . ASP A 1 86 ? 0.276 9.836 -9.244 1.00 73.94 86 ASP A N 1
ATOM 673 C CA . ASP A 1 86 ? 0.850 8.964 -8.218 1.00 73.94 86 ASP A CA 1
ATOM 674 C C . ASP A 1 86 ? 1.818 7.915 -8.765 1.00 73.94 86 ASP A C 1
ATOM 676 O O . ASP A 1 86 ? 2.509 7.260 -7.979 1.00 73.94 86 ASP A O 1
ATOM 680 N N . LYS A 1 87 ? 1.933 7.817 -10.095 1.00 79.50 87 LYS A N 1
ATOM 681 C CA . LYS A 1 87 ? 2.855 6.916 -10.786 1.00 79.50 87 LYS A CA 1
ATOM 682 C C . LYS A 1 87 ? 2.611 5.442 -10.465 1.00 79.50 87 LYS A C 1
ATOM 684 O O . LYS A 1 87 ? 3.553 4.651 -10.395 1.00 79.50 87 LYS A O 1
ATOM 689 N N . LEU A 1 88 ? 1.341 5.080 -10.280 1.00 78.69 88 LEU A N 1
ATOM 690 C CA . LEU A 1 88 ? 0.891 3.709 -10.071 1.00 78.69 88 LEU A CA 1
ATOM 691 C C . LEU A 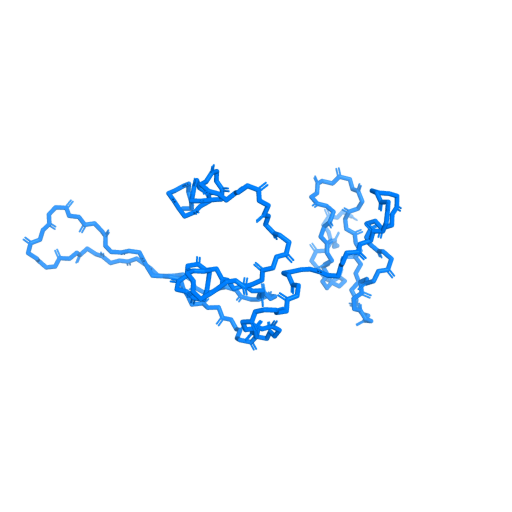1 88 ? 0.332 3.082 -11.353 1.00 78.69 88 LEU A C 1
ATOM 693 O O . LEU A 1 88 ? -0.175 3.756 -12.252 1.00 78.69 88 LEU A O 1
ATOM 697 N N . CYS A 1 89 ? 0.414 1.753 -11.417 1.00 80.88 89 CYS A N 1
ATOM 698 C CA . CYS A 1 89 ? -0.174 0.958 -12.489 1.00 80.88 89 CYS A CA 1
ATOM 699 C C . CYS A 1 89 ? -1.628 0.612 -12.150 1.00 80.88 89 CYS A C 1
ATOM 701 O O . CYS A 1 89 ? -1.913 -0.046 -11.148 1.00 80.88 89 CYS A O 1
ATOM 703 N N . TYR A 1 90 ? -2.537 0.999 -13.031 1.00 83.00 90 TYR A N 1
ATOM 704 C CA . TYR A 1 90 ? -3.974 0.835 -12.901 1.00 83.00 90 TYR A CA 1
ATOM 705 C C . TYR A 1 90 ? -4.524 -0.077 -13.992 1.00 83.00 90 TYR A C 1
ATOM 707 O O . TYR A 1 90 ? -4.061 -0.022 -15.129 1.00 83.00 90 TYR A O 1
ATOM 715 N N . PRO A 1 91 ? -5.543 -0.902 -13.723 1.00 81.56 91 PRO A N 1
ATOM 716 C CA . PRO A 1 91 ? -6.256 -1.561 -14.810 1.00 81.56 91 PRO A CA 1
ATOM 717 C C . PRO A 1 91 ? -6.886 -0.510 -15.739 1.00 81.56 91 PRO A C 1
ATOM 719 O O . PRO A 1 91 ? -7.246 0.577 -15.291 1.00 81.56 91 PRO A O 1
ATOM 722 N N . GLU A 1 92 ? -7.043 -0.820 -17.030 1.00 79.44 92 GLU A N 1
ATOM 723 C CA . GLU A 1 92 ? -7.452 0.180 -18.037 1.00 79.44 92 GLU A CA 1
ATOM 724 C C . GLU A 1 92 ? -8.747 0.933 -17.695 1.00 79.44 92 GLU A C 1
ATOM 726 O O . GLU A 1 92 ? -8.878 2.110 -18.025 1.00 79.44 92 GLU A O 1
ATOM 731 N N . TRP A 1 93 ? -9.678 0.273 -17.003 1.00 79.50 93 TRP A N 1
ATOM 732 C CA . TRP A 1 93 ? -10.959 0.845 -16.586 1.00 79.50 93 TRP A CA 1
ATOM 733 C C . TRP A 1 93 ? -10.850 1.852 -15.431 1.00 79.50 93 TRP A C 1
ATOM 735 O O . TRP A 1 93 ? -11.792 2.602 -15.192 1.00 79.50 93 TRP A O 1
ATOM 745 N N . ALA A 1 94 ? -9.742 1.865 -14.686 1.00 75.56 94 ALA A N 1
ATOM 746 C CA . ALA A 1 94 ? -9.573 2.742 -13.527 1.00 75.56 94 ALA A CA 1
ATOM 747 C C . ALA A 1 94 ? -9.063 4.143 -13.907 1.00 75.56 94 ALA A C 1
ATOM 749 O O . ALA A 1 94 ? -9.242 5.074 -13.128 1.00 75.56 94 ALA A O 1
ATOM 750 N N . LEU A 1 95 ? -8.485 4.305 -15.104 1.00 69.56 95 LEU A N 1
ATOM 751 C CA . LEU A 1 95 ? -8.023 5.600 -15.624 1.00 69.56 95 LEU A CA 1
ATOM 752 C C . LEU A 1 95 ? -8.980 6.228 -16.648 1.00 69.56 95 LEU A C 1
ATOM 754 O O . LEU A 1 95 ? -8.774 7.366 -17.054 1.00 69.56 95 LEU A O 1
ATOM 758 N N . SER A 1 96 ? -10.040 5.528 -17.069 1.00 58.47 96 SER A N 1
ATOM 759 C CA . SER A 1 96 ? -11.030 6.031 -18.036 1.00 58.47 96 SER A CA 1
ATOM 760 C C . SER A 1 96 ? -12.076 6.946 -17.382 1.00 58.47 96 SER A C 1
ATOM 762 O O . SER A 1 96 ? -13.279 6.695 -17.454 1.00 58.47 96 SER A O 1
ATOM 764 N N . GLY A 1 97 ? -11.588 7.986 -16.709 1.00 55.59 97 GLY A N 1
ATOM 765 C CA . GLY A 1 97 ? -12.354 9.077 -16.115 1.00 55.59 97 GLY A CA 1
ATOM 766 C C . GLY A 1 97 ? -12.006 10.424 -16.749 1.00 55.59 97 GLY A C 1
ATOM 767 O O . GLY A 1 97 ? -11.717 11.363 -16.017 1.00 55.59 97 GLY A O 1
ATOM 768 N N . ASN A 1 98 ? -11.955 10.471 -18.086 1.00 41.31 98 ASN A N 1
ATOM 769 C CA . ASN A 1 98 ? -12.267 11.598 -18.982 1.00 41.31 98 ASN A CA 1
ATOM 770 C C . ASN A 1 98 ? -12.187 11.125 -20.438 1.00 41.31 98 ASN A C 1
ATOM 772 O O . ASN A 1 98 ? -11.178 10.471 -20.787 1.00 41.31 98 ASN A O 1
#

Secondary structure (DSSP, 8-state):
-HHHHGGGGG-S---B--TTTTTT----S-EEEEEEE-TTSS-EEEEEEE---S--TTSBSSPPPSSGGGTTTTPPTTEEE-TTTT--EEEGGGS---